Protein AF-W2ZDI6-F1 (afdb_monomer_lite)

Organism: NCBI:txid1317064

Structure (mmCIF, N/CA/C/O backbone):
data_AF-W2ZDI6-F1
#
_entry.id   AF-W2ZDI6-F1
#
loop_
_atom_site.group_PDB
_atom_site.id
_atom_site.type_symbol
_atom_site.label_atom_id
_atom_site.label_alt_id
_atom_site.label_comp_id
_atom_site.label_asym_id
_atom_site.label_entity_id
_atom_site.label_seq_id
_atom_site.pdbx_PDB_ins_code
_atom_site.Cartn_x
_atom_site.Cartn_y
_atom_site.Cartn_z
_atom_site.occupancy
_atom_site.B_iso_or_equiv
_atom_site.auth_seq_id
_atom_site.auth_comp_id
_atom_site.auth_asym_id
_atom_site.auth_atom_id
_atom_site.pdbx_PDB_model_num
ATOM 1 N N . MET A 1 1 ? -12.687 -1.955 13.379 1.00 27.73 1 MET A N 1
ATOM 2 C CA . MET A 1 1 ? -12.517 -2.079 14.842 1.00 27.73 1 MET A CA 1
ATOM 3 C C . MET A 1 1 ? -11.231 -1.350 15.220 1.00 27.73 1 MET A C 1
ATOM 5 O O . MET A 1 1 ? -10.148 -1.896 15.052 1.00 27.73 1 MET A O 1
ATOM 9 N N . LEU A 1 2 ? -11.335 -0.066 15.569 1.00 32.88 2 LEU A N 1
ATOM 10 C CA . LEU A 1 2 ? -10.212 0.724 16.082 1.00 32.88 2 LEU A CA 1
ATOM 11 C C . LEU A 1 2 ? -10.032 0.324 17.548 1.00 32.88 2 LEU A C 1
ATOM 13 O O . LEU A 1 2 ? -10.920 0.554 18.364 1.00 32.88 2 LEU A O 1
ATOM 17 N N . LEU A 1 3 ? -8.938 -0.370 17.854 1.00 33.34 3 LEU A N 1
ATOM 18 C CA . LEU A 1 3 ? -8.633 -0.821 19.209 1.00 33.34 3 LEU A CA 1
ATOM 19 C C . LEU A 1 3 ? -8.316 0.402 20.084 1.00 33.34 3 LEU A C 1
ATOM 21 O O . LEU A 1 3 ? -7.232 0.977 19.994 1.00 33.34 3 LEU A O 1
ATOM 25 N N . LYS A 1 4 ? -9.285 0.800 20.915 1.00 34.66 4 LYS A N 1
ATOM 26 C CA . LYS A 1 4 ? -9.121 1.775 22.001 1.00 34.66 4 LYS A CA 1
ATOM 27 C C . LYS A 1 4 ? -8.274 1.109 23.098 1.00 34.66 4 LYS A C 1
ATOM 29 O O . LYS A 1 4 ? -8.613 0.014 23.535 1.00 34.66 4 LYS A O 1
ATOM 34 N N . GLY A 1 5 ? -7.184 1.746 23.535 1.00 42.59 5 GLY A N 1
ATOM 35 C CA . GLY A 1 5 ? -6.504 1.367 24.785 1.00 42.59 5 GLY A CA 1
ATOM 36 C C . GLY A 1 5 ? -5.200 0.562 24.707 1.00 42.59 5 GLY A C 1
ATOM 37 O O . GLY A 1 5 ? -4.856 -0.086 25.692 1.00 42.59 5 GLY A O 1
ATOM 38 N N . ILE A 1 6 ? -4.419 0.616 23.619 1.00 42.16 6 ILE A N 1
ATOM 39 C CA . ILE A 1 6 ? -3.022 0.142 23.699 1.00 42.16 6 ILE A CA 1
ATOM 40 C C . ILE A 1 6 ? -2.182 1.220 24.396 1.00 42.16 6 ILE A C 1
ATOM 42 O O . ILE A 1 6 ? -1.593 2.091 23.754 1.00 42.16 6 ILE A O 1
ATOM 46 N N . ASN A 1 7 ? -2.134 1.166 25.725 1.00 45.00 7 ASN A N 1
ATOM 47 C CA . ASN A 1 7 ? -1.125 1.888 26.490 1.00 45.00 7 ASN A CA 1
ATOM 48 C C . ASN A 1 7 ? 0.259 1.313 26.152 1.00 45.00 7 ASN A C 1
ATOM 50 O O . ASN A 1 7 ? 0.421 0.100 26.011 1.00 45.00 7 ASN A O 1
ATOM 54 N N . ARG A 1 8 ? 1.263 2.185 25.991 1.00 44.12 8 ARG A N 1
ATOM 55 C CA . ARG A 1 8 ? 2.662 1.770 25.797 1.00 44.12 8 ARG A CA 1
ATOM 56 C C . ARG A 1 8 ? 3.076 0.856 26.954 1.00 44.12 8 ARG A C 1
ATOM 58 O O . ARG A 1 8 ? 3.124 1.315 28.088 1.00 44.12 8 ARG A O 1
ATOM 65 N N . LEU A 1 9 ? 3.403 -0.398 26.647 1.00 52.22 9 LEU A N 1
ATOM 66 C CA . LEU A 1 9 ? 3.945 -1.353 27.620 1.00 52.22 9 LEU A CA 1
ATOM 67 C C . LEU A 1 9 ? 5.413 -1.057 27.980 1.00 52.22 9 LEU A C 1
ATOM 69 O O . LEU A 1 9 ? 5.860 -1.455 29.047 1.00 52.22 9 LEU A O 1
ATOM 73 N N . ASP A 1 10 ? 6.123 -0.280 27.152 1.00 46.03 10 ASP A N 1
ATOM 74 C CA . ASP A 1 10 ? 7.544 0.018 27.345 1.00 46.03 10 ASP A CA 1
ATOM 75 C C . ASP A 1 10 ? 7.815 1.518 27.531 1.00 46.03 10 ASP A C 1
ATOM 77 O O . ASP A 1 10 ? 7.265 2.377 26.824 1.00 46.03 10 ASP A O 1
ATOM 81 N N . GLN A 1 11 ? 8.740 1.840 28.444 1.00 43.78 11 GLN A N 1
ATOM 82 C CA . GLN A 1 11 ? 9.314 3.182 28.545 1.00 43.78 11 GLN A CA 1
ATOM 83 C C . GLN A 1 11 ? 9.998 3.566 27.219 1.00 43.78 11 GLN A C 1
ATOM 85 O O . GLN A 1 11 ? 10.682 2.743 26.607 1.00 43.78 11 GLN A O 1
ATOM 90 N N . PRO A 1 12 ? 9.868 4.824 26.753 1.00 47.44 12 PRO A N 1
ATOM 91 C CA . PRO A 1 12 ? 10.568 5.265 25.557 1.00 47.44 12 PRO A CA 1
ATOM 92 C C . PRO A 1 12 ? 12.079 5.161 25.782 1.00 47.44 12 PRO A C 1
ATOM 94 O O . PRO A 1 12 ? 12.631 5.843 26.645 1.00 47.44 12 PRO A O 1
ATOM 97 N N . VAL A 1 13 ? 12.752 4.336 24.976 1.00 49.12 13 VAL A N 1
ATOM 98 C CA . VAL A 1 13 ? 14.216 4.262 24.939 1.00 49.12 13 VAL A CA 1
ATOM 99 C C . VAL A 1 13 ? 14.763 5.671 24.688 1.00 49.12 13 VAL A C 1
ATOM 101 O O . VAL A 1 13 ? 14.582 6.241 23.610 1.00 49.12 13 VAL A O 1
ATOM 104 N N . ARG A 1 14 ? 15.413 6.253 25.705 1.00 47.31 14 ARG A N 1
ATOM 105 C CA . ARG A 1 14 ? 15.938 7.634 25.690 1.00 47.31 14 ARG A CA 1
ATOM 106 C C . ARG A 1 14 ? 17.217 7.811 24.871 1.00 47.31 14 ARG A C 1
ATOM 108 O O . ARG A 1 14 ? 17.719 8.923 24.757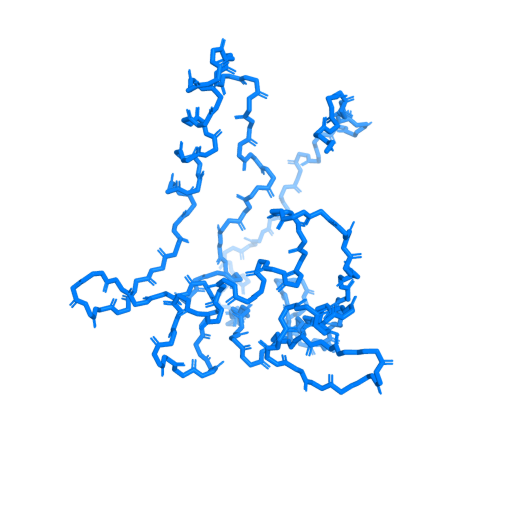 1.00 47.31 14 ARG A O 1
ATOM 115 N N . HIS A 1 15 ? 17.714 6.755 24.238 1.00 41.22 15 HIS A N 1
ATOM 116 C CA . HIS A 1 15 ? 18.889 6.832 23.384 1.00 41.22 15 HIS A CA 1
ATOM 117 C C . HIS A 1 15 ? 18.484 6.650 21.921 1.00 41.22 15 HIS A C 1
ATOM 119 O O . HIS A 1 15 ? 18.379 5.536 21.413 1.00 41.22 15 HIS A O 1
ATOM 125 N N . LYS A 1 16 ? 18.312 7.765 21.196 1.00 49.06 16 LYS A N 1
ATOM 126 C CA . LYS A 1 16 ? 18.668 7.736 19.772 1.00 49.06 16 LYS A CA 1
ATOM 127 C C . LYS A 1 16 ? 20.164 7.438 19.749 1.00 49.06 16 LYS A C 1
ATOM 129 O O . LYS A 1 16 ? 20.925 8.205 20.330 1.00 49.06 16 LYS A O 1
ATOM 134 N N . ALA A 1 17 ? 20.567 6.330 19.127 1.00 44.78 17 ALA A N 1
ATOM 135 C CA . ALA A 1 17 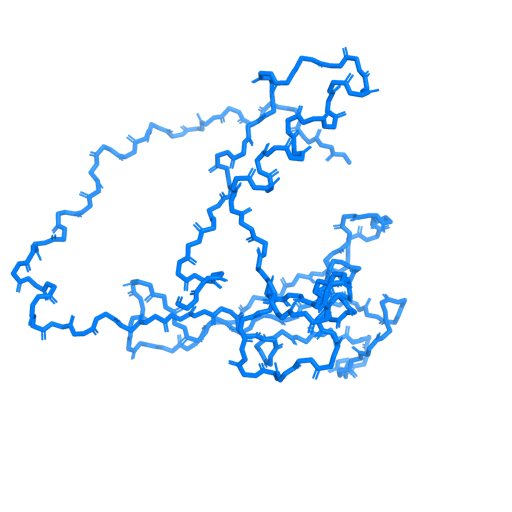? 21.979 6.041 18.902 1.00 44.78 17 ALA A CA 1
ATOM 136 C C . ALA A 1 17 ? 22.660 7.317 18.370 1.00 44.78 17 ALA A C 1
ATOM 138 O O . ALA A 1 17 ? 22.127 7.910 17.419 1.00 44.78 17 ALA A O 1
ATOM 139 N N . PRO A 1 18 ? 23.763 7.786 18.981 1.00 42.72 18 PRO A N 1
ATOM 140 C CA . PRO A 1 18 ? 24.467 8.954 18.489 1.00 42.72 18 PRO A CA 1
ATOM 141 C C . PRO A 1 18 ? 25.041 8.579 17.126 1.00 42.72 18 PRO A C 1
ATOM 143 O O . PRO A 1 18 ? 26.065 7.911 17.016 1.00 42.72 18 PRO A O 1
ATOM 146 N N . VAL A 1 19 ? 24.349 8.966 16.056 1.00 50.91 19 VAL A N 1
ATOM 147 C CA . VAL A 1 19 ? 24.939 8.915 14.725 1.00 50.91 19 VAL A CA 1
ATOM 148 C C . VAL A 1 19 ? 25.944 10.053 14.706 1.00 50.91 19 VAL A C 1
ATOM 150 O O . VAL A 1 19 ? 25.572 11.214 14.553 1.00 50.91 19 VAL A O 1
ATOM 153 N N . SER A 1 20 ? 27.210 9.722 14.955 1.00 50.25 20 SER A N 1
ATOM 154 C CA . SER A 1 20 ? 28.305 10.681 14.873 1.00 50.25 20 SER A CA 1
ATOM 155 C C . SER A 1 20 ? 28.263 11.364 13.505 1.00 50.25 20 SER A C 1
ATOM 157 O O . SER A 1 20 ? 28.286 10.697 12.468 1.00 50.25 20 SER A O 1
ATOM 159 N N . LEU A 1 21 ? 28.218 12.699 13.497 1.00 50.19 21 LEU A N 1
ATOM 160 C CA . LEU A 1 21 ? 28.324 13.519 12.284 1.00 50.19 21 LEU A CA 1
ATOM 161 C C . LEU A 1 21 ? 29.583 13.177 11.465 1.00 50.19 21 LEU A C 1
ATOM 163 O O . LEU A 1 21 ? 29.591 13.340 10.247 1.00 50.19 21 LEU A O 1
ATOM 167 N N . ASN A 1 22 ? 30.620 12.634 12.110 1.00 43.62 22 ASN A N 1
ATOM 168 C CA . ASN A 1 22 ? 31.838 12.177 11.443 1.00 43.62 22 ASN A CA 1
ATOM 169 C C . ASN A 1 22 ? 31.660 10.830 10.714 1.00 43.62 22 ASN A C 1
ATOM 171 O O . ASN A 1 22 ? 32.356 10.586 9.730 1.00 43.62 22 ASN A O 1
ATOM 175 N N . LEU A 1 23 ? 30.707 9.983 11.126 1.00 47.50 23 LEU A N 1
ATOM 176 C CA . LEU A 1 23 ? 30.343 8.751 10.408 1.00 47.50 23 LEU A CA 1
ATOM 177 C C . LEU A 1 23 ? 29.497 9.061 9.158 1.00 47.50 23 LEU A C 1
ATOM 179 O O . LEU A 1 23 ? 29.694 8.453 8.108 1.00 47.50 23 LEU A O 1
ATOM 183 N N . LEU A 1 24 ? 28.624 10.074 9.253 1.00 48.91 24 LEU A N 1
ATOM 184 C CA . LEU A 1 24 ? 27.830 10.619 8.139 1.00 48.91 24 LEU A CA 1
ATOM 185 C C . LEU A 1 24 ? 28.697 11.160 6.990 1.00 48.91 24 LEU A C 1
ATOM 187 O O . LEU A 1 24 ? 28.288 11.088 5.838 1.00 48.91 24 LEU A O 1
ATOM 191 N N . LYS A 1 25 ? 29.901 11.671 7.282 1.00 43.12 25 LYS A N 1
ATOM 192 C CA . LYS A 1 25 ? 30.833 12.185 6.261 1.00 43.12 25 LYS A CA 1
ATOM 193 C C . LYS A 1 25 ? 31.610 11.093 5.510 1.00 43.12 25 LYS A C 1
ATOM 195 O O . LYS A 1 25 ? 32.181 11.390 4.468 1.00 43.12 25 LYS A O 1
ATOM 200 N N . ARG A 1 26 ? 31.661 9.852 6.018 1.00 49.22 26 ARG A N 1
ATOM 201 C CA . ARG A 1 26 ? 32.431 8.737 5.415 1.00 49.22 26 ARG A CA 1
ATOM 202 C C . ARG A 1 26 ? 31.568 7.626 4.812 1.00 49.22 26 ARG A C 1
ATOM 204 O O . ARG A 1 26 ? 32.074 6.844 4.014 1.00 49.22 26 ARG A O 1
ATOM 211 N N . GLN A 1 27 ? 30.286 7.546 5.162 1.00 53.62 27 GLN A N 1
ATOM 212 C CA . GLN A 1 27 ? 29.333 6.610 4.566 1.00 53.62 27 GLN A CA 1
ATOM 213 C C . GLN A 1 27 ? 28.187 7.399 3.939 1.00 53.62 27 GLN A C 1
ATOM 215 O O . GLN A 1 27 ? 27.382 7.995 4.652 1.00 53.62 27 GLN A O 1
ATOM 220 N N . ALA A 1 28 ? 28.099 7.386 2.607 1.00 62.34 28 ALA A N 1
ATOM 221 C CA . ALA A 1 28 ? 26.889 7.806 1.916 1.00 62.34 28 ALA A CA 1
ATOM 222 C C . ALA A 1 28 ? 25.729 6.940 2.432 1.00 62.34 28 ALA A C 1
ATOM 224 O O . ALA A 1 28 ? 25.719 5.726 2.230 1.00 62.34 28 ALA A O 1
ATOM 225 N N . ILE A 1 29 ? 24.794 7.545 3.164 1.00 67.44 29 ILE A N 1
ATOM 226 C CA . ILE A 1 29 ? 23.577 6.855 3.590 1.00 67.44 29 ILE A CA 1
ATOM 227 C C . ILE A 1 29 ? 22.719 6.683 2.339 1.00 67.44 29 ILE A C 1
ATOM 229 O O . ILE A 1 29 ? 22.267 7.664 1.752 1.00 67.44 29 ILE A O 1
ATOM 233 N N . CYS A 1 30 ? 22.494 5.438 1.935 1.00 74.12 30 CYS A N 1
ATOM 234 C CA . CYS A 1 30 ? 21.572 5.103 0.868 1.00 74.12 30 CYS A CA 1
ATOM 235 C C . CYS A 1 30 ? 20.134 5.291 1.357 1.00 74.12 30 CYS A C 1
ATOM 237 O O . CYS A 1 30 ? 19.711 4.769 2.399 1.00 74.12 30 CYS A O 1
ATOM 239 N N . LEU A 1 31 ? 19.371 6.046 0.575 1.00 76.62 31 LEU A N 1
ATOM 240 C CA . LEU A 1 31 ? 17.941 6.196 0.762 1.00 76.62 31 LEU A CA 1
ATOM 241 C C . LEU A 1 31 ? 17.213 5.043 0.070 1.00 76.62 31 LEU A C 1
ATOM 243 O O . LEU A 1 31 ? 17.492 4.716 -1.083 1.00 76.62 31 LEU A O 1
ATOM 247 N N . PHE A 1 32 ? 16.261 4.438 0.774 1.00 84.81 32 PHE A N 1
ATOM 248 C CA . PHE A 1 32 ? 15.486 3.302 0.279 1.00 84.81 32 PHE A CA 1
ATOM 249 C C . PHE A 1 32 ? 13.996 3.659 0.261 1.00 84.81 32 PHE A C 1
ATOM 251 O O . PHE A 1 32 ? 13.241 3.160 1.101 1.00 84.81 32 PHE A O 1
ATOM 258 N N . PRO A 1 33 ? 13.552 4.528 -0.667 1.00 87.81 33 PRO A N 1
ATOM 259 C CA . PRO A 1 33 ? 12.133 4.813 -0.816 1.00 87.81 33 PRO A CA 1
ATOM 260 C C . PRO A 1 33 ? 11.393 3.542 -1.240 1.00 87.81 33 PRO A C 1
ATOM 262 O O . PRO A 1 33 ? 11.910 2.747 -2.034 1.00 87.81 33 PRO A O 1
ATOM 265 N N . LEU A 1 34 ? 10.172 3.357 -0.744 1.00 91.12 34 LEU A N 1
ATOM 266 C CA . LEU A 1 34 ? 9.313 2.275 -1.204 1.00 91.12 34 LEU A CA 1
ATOM 267 C C . LEU A 1 34 ? 8.775 2.638 -2.588 1.00 91.12 34 LEU A C 1
ATOM 269 O O . LEU A 1 34 ? 7.944 3.541 -2.717 1.00 91.12 34 LEU A O 1
ATOM 273 N N . ARG A 1 35 ? 9.276 1.968 -3.627 1.00 94.12 35 ARG A N 1
ATOM 274 C CA . ARG A 1 35 ? 8.877 2.233 -5.015 1.00 94.12 35 ARG A CA 1
ATOM 275 C C . ARG A 1 35 ? 7.563 1.541 -5.339 1.00 94.12 35 ARG A C 1
ATOM 277 O O . ARG A 1 35 ? 7.204 0.555 -4.700 1.00 94.12 35 ARG A O 1
ATOM 284 N N . ALA A 1 36 ? 6.861 2.019 -6.361 1.00 94.69 36 ALA A N 1
ATOM 285 C CA . ALA A 1 36 ? 5.647 1.347 -6.820 1.00 94.69 36 ALA A CA 1
ATOM 286 C C . ALA A 1 36 ? 5.929 -0.092 -7.292 1.00 94.69 36 ALA A C 1
ATOM 288 O O . ALA A 1 36 ? 5.180 -0.999 -6.949 1.00 94.69 36 ALA A O 1
ATOM 289 N N . GLY A 1 37 ? 7.060 -0.324 -7.965 1.00 94.94 37 GLY A N 1
ATOM 290 C CA . GLY A 1 37 ? 7.506 -1.661 -8.373 1.00 94.94 37 GLY A CA 1
ATOM 291 C C . GLY A 1 37 ? 7.966 -2.572 -7.226 1.00 94.94 37 GLY A C 1
ATOM 292 O O . GLY A 1 37 ? 8.256 -3.741 -7.462 1.00 94.94 37 GLY A O 1
ATOM 293 N N . ASP A 1 38 ? 8.051 -2.066 -5.992 1.00 95.69 38 ASP A N 1
ATOM 294 C CA . ASP A 1 38 ? 8.320 -2.886 -4.807 1.00 95.69 38 ASP A CA 1
ATOM 295 C C . ASP A 1 38 ? 7.030 -3.437 -4.173 1.00 95.69 38 ASP A C 1
ATOM 297 O O . ASP A 1 38 ? 7.106 -4.199 -3.209 1.00 95.69 38 ASP A O 1
ATOM 301 N N . VAL A 1 39 ? 5.852 -3.062 -4.679 1.00 96.19 39 VAL A N 1
ATOM 302 C CA . VAL A 1 39 ? 4.555 -3.502 -4.157 1.00 96.19 39 VAL A CA 1
ATOM 303 C C . VAL A 1 39 ? 3.791 -4.246 -5.241 1.00 96.19 39 VAL A C 1
ATOM 305 O O . VAL A 1 39 ? 3.678 -3.771 -6.365 1.00 96.19 39 VAL A O 1
ATOM 308 N N . ILE A 1 40 ? 3.224 -5.398 -4.896 1.00 96.00 40 ILE A N 1
ATOM 309 C CA . ILE A 1 40 ? 2.322 -6.149 -5.774 1.00 96.00 40 ILE A CA 1
ATOM 310 C C . ILE A 1 40 ? 1.091 -6.593 -4.991 1.00 96.00 40 ILE A C 1
ATOM 312 O O . ILE A 1 40 ? 1.175 -6.884 -3.796 1.00 96.00 40 ILE A O 1
ATOM 316 N N . LEU A 1 41 ? -0.056 -6.658 -5.664 1.00 95.88 41 LEU A N 1
ATOM 317 C CA . LEU A 1 41 ? -1.204 -7.398 -5.157 1.00 95.88 41 LEU A CA 1
ATOM 318 C C . LEU A 1 41 ? -1.136 -8.806 -5.735 1.00 95.88 41 LEU A C 1
ATOM 320 O O . LEU A 1 41 ? -0.838 -8.971 -6.917 1.00 95.88 41 LEU A O 1
ATOM 324 N N . VAL A 1 42 ? -1.426 -9.796 -4.906 1.00 96.44 42 VAL A N 1
ATOM 325 C CA . VAL A 1 42 ? -1.372 -11.211 -5.265 1.00 96.44 42 VAL A CA 1
ATOM 326 C C . VAL A 1 42 ? -2.763 -11.805 -5.090 1.00 96.44 42 VAL A C 1
ATOM 328 O O . VAL A 1 42 ? -3.463 -11.461 -4.134 1.00 96.44 42 VAL A O 1
ATOM 331 N N . ASP A 1 43 ? -3.198 -12.626 -6.039 1.00 95.00 43 ASP A N 1
ATOM 332 C CA . ASP A 1 43 ? -4.470 -13.342 -5.988 1.00 95.00 43 ASP A CA 1
ATOM 333 C C . ASP A 1 43 ? -4.347 -14.718 -5.313 1.00 95.00 43 ASP A C 1
ATOM 335 O O . ASP A 1 43 ? -3.307 -15.111 -4.785 1.00 95.00 43 ASP A O 1
ATOM 339 N N . TYR A 1 44 ? -5.448 -15.465 -5.292 1.00 94.31 44 TYR A N 1
ATOM 340 C CA . TYR A 1 44 ? -5.499 -16.781 -4.658 1.00 94.31 44 TYR A CA 1
ATOM 341 C C . TYR A 1 44 ? -4.634 -17.843 -5.352 1.00 94.31 44 TYR A C 1
ATOM 343 O O . TYR A 1 44 ? -4.288 -18.838 -4.720 1.00 94.31 44 TYR A O 1
ATOM 351 N N . HIS A 1 45 ? -4.265 -17.635 -6.618 1.00 94.94 45 HIS A N 1
ATOM 352 C CA . HIS A 1 45 ? -3.346 -18.504 -7.348 1.00 94.94 45 HIS A CA 1
ATOM 353 C C . HIS A 1 45 ? -1.877 -18.141 -7.104 1.00 94.94 45 HIS A C 1
ATOM 355 O O . HIS A 1 45 ? -0.992 -18.775 -7.675 1.00 94.94 45 HIS A O 1
ATOM 361 N N . GLY A 1 46 ? -1.595 -17.109 -6.303 1.00 93.00 46 GLY A N 1
ATOM 362 C CA . GLY A 1 46 ? -0.241 -16.590 -6.142 1.00 93.00 46 GLY A CA 1
ATOM 363 C C . GLY A 1 46 ? 0.208 -15.700 -7.305 1.00 93.00 46 GLY A C 1
ATOM 364 O O . GLY A 1 46 ? 1.389 -15.360 -7.384 1.00 93.00 46 GLY A O 1
ATOM 365 N N . SER A 1 47 ? -0.704 -15.303 -8.198 1.00 94.50 47 SER A N 1
ATOM 366 C CA . SER A 1 47 ? -0.396 -14.476 -9.368 1.00 94.50 47 SER A CA 1
ATOM 367 C C . SER A 1 47 ? -0.587 -12.991 -9.076 1.00 94.50 47 SER A C 1
ATOM 369 O O . SER A 1 47 ? -1.450 -12.595 -8.290 1.00 94.50 47 SER A O 1
ATOM 371 N N . ALA A 1 48 ? 0.222 -12.142 -9.715 1.00 93.25 48 ALA A N 1
ATOM 372 C CA . ALA A 1 48 ? 0.066 -10.696 -9.605 1.00 93.25 48 ALA A CA 1
ATOM 373 C C . ALA A 1 48 ? -1.275 -10.249 -10.210 1.00 93.25 48 ALA A C 1
ATOM 375 O O . ALA A 1 48 ? -1.652 -10.687 -11.296 1.00 93.25 48 ALA A O 1
ATOM 376 N N . THR A 1 49 ? -1.986 -9.348 -9.532 1.00 91.94 49 THR A N 1
ATOM 377 C CA . THR A 1 49 ? -3.309 -8.881 -9.967 1.00 91.94 49 THR A CA 1
ATOM 378 C C . THR A 1 49 ? -3.473 -7.372 -9.817 1.00 91.94 49 THR A C 1
ATOM 380 O O . THR A 1 49 ? -2.915 -6.750 -8.920 1.00 91.94 49 THR A O 1
ATOM 383 N N . ALA A 1 50 ? -4.286 -6.767 -10.684 1.00 87.62 50 ALA A N 1
ATOM 384 C CA . ALA A 1 50 ? -4.714 -5.370 -10.569 1.00 87.62 50 ALA A CA 1
ATOM 385 C C . ALA A 1 50 ? -6.113 -5.229 -9.930 1.00 87.62 50 ALA A C 1
ATOM 387 O O . ALA A 1 50 ? -6.615 -4.120 -9.740 1.00 87.62 50 ALA A O 1
ATOM 388 N N . HIS A 1 51 ? -6.767 -6.346 -9.588 1.00 83.75 51 HIS A N 1
ATOM 389 C CA . HIS A 1 51 ? -8.147 -6.357 -9.110 1.00 83.75 51 HIS A CA 1
ATOM 390 C C . HIS A 1 51 ? -8.209 -6.535 -7.591 1.00 83.75 51 HIS A C 1
ATOM 392 O O . HIS A 1 51 ? -8.002 -7.632 -7.077 1.00 83.75 51 HIS A O 1
ATOM 398 N N . ALA A 1 52 ? -8.611 -5.492 -6.855 1.00 78.62 52 ALA A N 1
ATOM 399 C CA . ALA A 1 52 ? -8.740 -5.575 -5.392 1.00 78.62 52 ALA A CA 1
ATOM 400 C C . ALA A 1 52 ? -9.720 -6.665 -4.919 1.00 78.62 52 ALA A C 1
ATOM 402 O O . ALA A 1 52 ? -9.542 -7.217 -3.836 1.00 78.62 52 ALA A O 1
ATOM 403 N N . ARG A 1 53 ? -10.750 -7.000 -5.714 1.00 81.75 53 ARG A N 1
ATOM 404 C CA . ARG A 1 53 ? -11.671 -8.098 -5.377 1.00 81.75 53 ARG A CA 1
ATOM 405 C C . ARG A 1 53 ? -11.019 -9.477 -5.480 1.00 81.75 53 ARG A C 1
ATOM 407 O O . ARG A 1 53 ? -11.403 -10.340 -4.699 1.00 81.75 53 ARG A O 1
ATOM 414 N N . GLY A 1 54 ? -10.069 -9.666 -6.395 1.00 86.50 54 GLY A N 1
ATOM 415 C CA . GLY A 1 54 ? -9.331 -10.921 -6.572 1.00 86.50 54 GLY A CA 1
ATOM 416 C C . GLY A 1 54 ? -8.076 -11.021 -5.703 1.00 86.50 54 GLY A C 1
ATOM 417 O O . GLY A 1 54 ? -7.618 -12.123 -5.428 1.00 86.50 54 GLY A O 1
ATOM 418 N N . ALA A 1 55 ? -7.554 -9.888 -5.226 1.00 92.44 55 ALA A N 1
ATOM 419 C CA . ALA A 1 55 ? -6.388 -9.853 -4.354 1.00 92.44 55 ALA A CA 1
ATOM 420 C C . ALA A 1 55 ? -6.667 -10.527 -2.998 1.00 92.44 55 ALA A C 1
ATOM 422 O O . ALA A 1 55 ? -7.635 -10.201 -2.296 1.00 92.44 55 ALA A O 1
ATOM 423 N N . THR A 1 56 ? -5.792 -11.449 -2.619 1.00 95.88 56 THR A N 1
ATOM 424 C CA . THR A 1 56 ? -5.772 -12.155 -1.331 1.00 95.88 56 THR A CA 1
ATOM 425 C C . THR A 1 56 ? -4.688 -11.604 -0.412 1.00 95.88 56 THR A C 1
ATOM 427 O O . THR A 1 56 ? -4.873 -11.604 0.806 1.00 95.88 56 THR A O 1
ATOM 430 N N . SER A 1 57 ? -3.610 -11.048 -0.966 1.00 96.31 57 SER A N 1
ATOM 431 C CA . SER A 1 57 ? -2.546 -10.402 -0.200 1.00 96.31 57 SER A CA 1
ATOM 432 C C . SER A 1 57 ? -1.889 -9.248 -0.968 1.00 96.31 57 SER A C 1
ATOM 434 O O . SER A 1 57 ? -2.050 -9.078 -2.178 1.00 96.31 57 SER A O 1
ATOM 436 N N . VAL A 1 58 ? -1.156 -8.414 -0.233 1.00 97.06 58 VAL A N 1
ATOM 437 C CA . VAL A 1 58 ? -0.239 -7.403 -0.769 1.00 97.06 58 VAL A CA 1
ATOM 438 C C . VAL A 1 5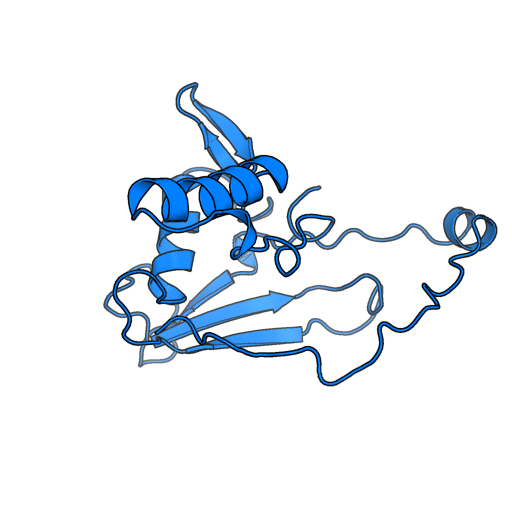8 ? 1.163 -7.763 -0.325 1.00 97.06 58 VAL A C 1
ATOM 440 O O . VAL A 1 58 ? 1.400 -7.960 0.868 1.00 97.06 58 VAL A O 1
ATOM 443 N N . HIS A 1 59 ? 2.089 -7.860 -1.269 1.00 96.94 59 HIS A N 1
ATOM 444 C CA . HIS A 1 59 ? 3.489 -8.149 -0.991 1.00 96.94 59 HIS A CA 1
ATOM 445 C C . HIS A 1 59 ? 4.307 -6.878 -1.201 1.00 96.94 59 HIS A C 1
ATOM 447 O O . HIS A 1 59 ? 4.132 -6.170 -2.189 1.00 96.94 59 HIS A O 1
ATOM 453 N N . ILE A 1 60 ? 5.187 -6.587 -0.247 1.00 96.12 60 ILE A N 1
ATOM 454 C CA . ILE A 1 60 ? 6.006 -5.379 -0.186 1.00 96.12 60 ILE A CA 1
ATOM 455 C C . ILE A 1 60 ? 7.463 -5.806 -0.052 1.00 96.12 60 ILE A C 1
ATOM 457 O O . ILE A 1 60 ? 7.845 -6.436 0.938 1.00 96.12 60 ILE A O 1
ATOM 461 N N . ARG A 1 61 ? 8.291 -5.428 -1.021 1.00 94.69 61 ARG A N 1
ATOM 462 C CA . ARG A 1 61 ? 9.735 -5.646 -1.000 1.00 94.69 61 ARG A CA 1
ATOM 463 C C . ARG A 1 61 ? 10.455 -4.436 -0.422 1.00 94.69 61 ARG A C 1
ATOM 465 O O . ARG A 1 61 ? 10.607 -3.399 -1.058 1.00 94.69 61 ARG A O 1
ATOM 472 N N . LEU A 1 62 ? 10.969 -4.586 0.789 1.00 91.31 62 LEU A N 1
ATOM 473 C CA . LEU A 1 62 ? 11.816 -3.595 1.437 1.00 91.31 62 LEU A CA 1
ATOM 474 C C . LEU A 1 62 ? 13.267 -3.835 1.016 1.00 91.31 62 LEU A C 1
ATOM 476 O O . LEU A 1 62 ? 13.938 -4.706 1.563 1.00 91.31 62 LEU A O 1
ATOM 480 N N . ARG A 1 63 ? 13.741 -3.067 0.031 1.00 89.75 63 ARG A N 1
ATOM 481 C CA . ARG A 1 63 ? 15.087 -3.214 -0.560 1.00 89.75 63 ARG A CA 1
ATOM 482 C C . ARG A 1 63 ? 16.234 -2.933 0.412 1.00 89.75 63 ARG A C 1
ATOM 484 O O . ARG A 1 63 ? 17.334 -3.417 0.202 1.00 89.75 63 ARG A O 1
ATOM 491 N N . GLY A 1 64 ? 15.978 -2.139 1.444 1.00 87.69 64 GLY A N 1
ATOM 492 C CA . GLY A 1 64 ? 16.962 -1.768 2.449 1.00 87.69 64 GLY A CA 1
ATOM 493 C C . GLY A 1 64 ? 16.334 -0.897 3.527 1.00 87.69 64 GLY A C 1
ATOM 494 O O . GLY A 1 64 ? 15.155 -0.536 3.465 1.00 87.69 64 GLY A O 1
ATOM 495 N N . SER A 1 65 ? 17.117 -0.564 4.546 1.00 81.19 65 SER A N 1
ATOM 496 C CA . SER A 1 65 ? 16.683 0.329 5.622 1.00 81.19 65 SER A CA 1
ATOM 497 C C . SER A 1 65 ? 17.867 1.106 6.186 1.00 81.19 65 SER A C 1
ATOM 499 O O . SER A 1 65 ? 19.021 0.821 5.871 1.00 81.19 65 SER A O 1
ATOM 501 N N . LYS A 1 66 ? 17.613 2.073 7.077 1.00 79.31 66 LYS A N 1
ATOM 502 C CA . LYS A 1 66 ? 18.687 2.786 7.790 1.00 79.31 66 LYS A CA 1
ATOM 503 C C . LYS A 1 66 ? 19.645 1.834 8.522 1.00 79.31 66 LYS A C 1
ATOM 505 O O . LYS A 1 66 ? 20.833 2.119 8.597 1.00 79.31 66 LYS A O 1
ATOM 510 N N . THR A 1 67 ? 19.137 0.725 9.054 1.00 80.19 67 THR A N 1
ATOM 511 C CA . THR A 1 67 ? 19.939 -0.281 9.767 1.00 80.19 67 THR A CA 1
ATOM 512 C C . THR A 1 67 ? 20.397 -1.427 8.866 1.00 80.19 67 THR A C 1
ATOM 514 O O . THR A 1 67 ? 21.217 -2.228 9.291 1.00 80.19 67 THR A O 1
ATOM 517 N N . ASN A 1 68 ? 19.895 -1.498 7.631 1.00 81.06 68 ASN A N 1
ATOM 518 C CA . ASN A 1 68 ? 20.221 -2.522 6.645 1.00 81.06 68 ASN A CA 1
ATOM 519 C C . ASN A 1 68 ? 20.630 -1.863 5.320 1.00 81.06 68 ASN A C 1
ATOM 521 O O . ASN A 1 68 ? 19.937 -1.966 4.312 1.00 81.06 68 ASN A O 1
ATOM 525 N N . GLN A 1 69 ? 21.722 -1.097 5.358 1.00 78.50 69 GLN A N 1
ATOM 526 C CA . GLN A 1 69 ? 22.194 -0.305 4.216 1.00 78.50 69 GLN A CA 1
ATOM 527 C C . GLN A 1 69 ? 22.874 -1.151 3.128 1.00 78.50 69 GLN A C 1
ATOM 529 O O . GLN A 1 69 ? 23.070 -0.664 2.020 1.00 78.50 69 GLN A O 1
ATOM 534 N N . ARG A 1 70 ? 23.269 -2.391 3.448 1.00 77.19 70 ARG A N 1
ATOM 535 C CA . ARG A 1 70 ? 24.022 -3.294 2.558 1.00 77.19 70 ARG A CA 1
ATOM 536 C C . ARG A 1 70 ? 23.610 -4.769 2.655 1.00 77.19 70 ARG A C 1
ATOM 538 O O . ARG A 1 70 ? 24.303 -5.606 2.096 1.00 77.19 70 ARG A O 1
ATOM 545 N N . GLY A 1 71 ? 22.571 -5.103 3.414 1.00 75.06 71 GLY A N 1
ATOM 546 C CA . GLY A 1 71 ? 22.127 -6.489 3.559 1.00 75.06 71 GLY A CA 1
ATOM 547 C C . GLY A 1 71 ? 20.900 -6.797 2.714 1.00 75.06 71 GLY A C 1
ATOM 548 O O . GLY A 1 71 ? 20.401 -5.954 1.968 1.00 75.06 71 GLY A O 1
ATOM 549 N N . GLU A 1 72 ? 20.417 -8.025 2.859 1.00 86.19 72 GLU A N 1
ATOM 550 C CA . GLU A 1 72 ? 19.393 -8.593 1.990 1.00 86.19 72 GLU A CA 1
ATOM 551 C C . GLU A 1 72 ? 18.040 -7.866 2.093 1.00 86.19 72 GLU A C 1
ATOM 553 O O . GLU A 1 72 ? 17.623 -7.472 3.195 1.00 86.19 72 GLU A O 1
ATOM 558 N N . PRO A 1 73 ? 17.317 -7.701 0.968 1.00 89.88 73 PRO A N 1
ATOM 559 C CA . PRO A 1 73 ? 15.944 -7.222 0.975 1.00 89.88 73 PRO A CA 1
ATOM 560 C C . PRO A 1 73 ? 15.040 -8.082 1.861 1.00 89.88 73 PRO A C 1
ATOM 562 O O . PRO A 1 73 ? 15.169 -9.301 1.928 1.00 89.88 73 PRO A O 1
ATOM 565 N N . THR A 1 74 ? 14.059 -7.454 2.503 1.00 91.75 74 THR A N 1
ATOM 566 C CA . THR A 1 74 ? 13.042 -8.159 3.294 1.00 91.75 74 THR A CA 1
ATOM 567 C C . THR A 1 74 ? 11.683 -8.074 2.612 1.00 91.75 74 THR A C 1
ATOM 569 O O . THR A 1 74 ? 11.291 -7.013 2.127 1.00 91.75 74 THR A O 1
ATOM 572 N N . LEU A 1 75 ? 10.928 -9.170 2.617 1.00 93.62 75 LEU A N 1
ATOM 573 C CA . LEU A 1 75 ? 9.546 -9.201 2.144 1.00 93.62 75 LEU A CA 1
ATOM 574 C C . LEU A 1 75 ? 8.574 -9.038 3.315 1.00 93.62 75 LEU A C 1
ATOM 576 O O . LEU A 1 75 ? 8.724 -9.672 4.359 1.00 93.62 75 LEU A O 1
ATOM 580 N N . ARG A 1 76 ? 7.556 -8.195 3.139 1.00 94.88 76 ARG A N 1
ATOM 581 C CA . ARG A 1 76 ? 6.395 -8.118 4.030 1.00 94.88 76 ARG A CA 1
ATOM 582 C C . ARG A 1 76 ? 5.140 -8.457 3.254 1.00 94.88 76 ARG A C 1
ATOM 584 O O . ARG A 1 76 ? 4.905 -7.905 2.186 1.00 94.88 76 ARG A O 1
ATOM 591 N N . MET A 1 77 ? 4.326 -9.329 3.824 1.00 95.88 77 MET A N 1
ATOM 592 C CA . MET A 1 77 ? 3.046 -9.737 3.264 1.00 95.88 77 MET A CA 1
ATOM 593 C C . MET A 1 77 ? 1.924 -9.250 4.176 1.00 95.88 77 MET A C 1
ATOM 595 O O . MET A 1 77 ? 1.975 -9.442 5.391 1.00 95.88 77 MET A O 1
ATOM 599 N N . LEU A 1 78 ? 0.920 -8.611 3.584 1.00 95.88 78 LEU A N 1
ATOM 600 C CA . LEU A 1 78 ? -0.294 -8.169 4.258 1.00 95.88 78 LEU A CA 1
ATOM 601 C C . LEU A 1 78 ? -1.481 -8.906 3.646 1.00 95.88 78 LEU A C 1
ATOM 603 O O . LEU A 1 78 ? -1.844 -8.654 2.497 1.00 95.88 78 LEU A O 1
ATOM 607 N N . ASN A 1 79 ? -2.086 -9.808 4.410 1.00 95.62 79 ASN A N 1
ATOM 608 C CA . ASN A 1 79 ? -3.275 -10.524 3.966 1.00 95.62 79 ASN A CA 1
ATOM 609 C C . ASN A 1 79 ? -4.483 -9.587 3.877 1.00 95.62 79 ASN A C 1
ATOM 611 O O . ASN A 1 79 ? -4.588 -8.580 4.589 1.00 95.62 79 ASN A O 1
ATOM 615 N N . ARG A 1 80 ? -5.424 -9.938 3.005 1.00 93.19 80 ARG A N 1
ATOM 616 C CA . ARG A 1 80 ? -6.725 -9.285 2.919 1.00 93.19 80 ARG A CA 1
ATOM 617 C C . ARG A 1 80 ? -7.416 -9.331 4.282 1.00 93.19 80 ARG A C 1
ATOM 619 O O . ARG A 1 80 ? -7.626 -10.401 4.836 1.00 93.19 80 ARG A O 1
ATOM 626 N N . SER A 1 81 ? -7.819 -8.170 4.793 1.00 92.31 81 SER A N 1
ATOM 627 C CA . SER A 1 81 ? -8.469 -8.077 6.109 1.00 92.31 81 SER A CA 1
ATOM 628 C C . SER A 1 81 ? -9.985 -8.292 6.078 1.00 92.31 81 SER A C 1
ATOM 630 O O . SER A 1 81 ? -10.610 -8.360 7.127 1.00 92.31 81 SER A O 1
ATOM 632 N N . GLY A 1 82 ? -10.604 -8.309 4.891 1.00 87.62 82 GLY A N 1
ATOM 633 C CA . GLY A 1 82 ? -12.065 -8.327 4.725 1.00 87.62 82 GLY A CA 1
ATOM 634 C C . GLY A 1 82 ? -12.757 -6.981 4.999 1.00 87.62 82 GLY A C 1
ATOM 635 O O . GLY A 1 82 ? -13.919 -6.812 4.646 1.00 87.62 82 GLY A O 1
ATOM 636 N N . HIS A 1 83 ? -12.052 -5.991 5.556 1.00 89.94 83 HIS A N 1
ATOM 637 C CA . HIS A 1 83 ? -12.622 -4.683 5.878 1.00 89.94 83 HIS A CA 1
ATOM 638 C C . HIS A 1 83 ? -12.723 -3.779 4.640 1.00 89.94 83 HIS A C 1
ATOM 640 O O . HIS A 1 83 ? -11.721 -3.555 3.965 1.00 89.94 83 HIS A O 1
ATOM 646 N N . GLY A 1 84 ? -13.889 -3.175 4.382 1.00 84.56 84 GLY A N 1
ATOM 647 C CA . GLY A 1 84 ? -14.145 -2.399 3.154 1.00 84.56 84 GLY A CA 1
ATOM 648 C C . GLY A 1 84 ? -13.147 -1.262 2.882 1.00 84.56 84 GLY A C 1
ATOM 649 O O . GLY A 1 84 ? -12.682 -1.115 1.760 1.00 84.56 84 GLY A O 1
ATOM 650 N N . PHE A 1 85 ? -12.763 -0.512 3.921 1.00 83.56 85 PHE A N 1
ATOM 651 C CA . PHE A 1 85 ? -11.877 0.660 3.792 1.00 83.56 85 PHE A CA 1
ATOM 652 C C . PHE A 1 85 ? -10.445 0.462 4.309 1.00 83.56 85 PHE A C 1
ATOM 654 O O . PHE A 1 85 ? -9.545 1.198 3.926 1.00 83.56 85 PHE A O 1
ATOM 661 N N . LEU A 1 86 ? -10.221 -0.534 5.173 1.00 86.88 86 LEU A N 1
ATOM 662 C CA . LEU A 1 86 ? -8.932 -0.776 5.841 1.00 86.88 86 LEU A CA 1
ATOM 663 C C . LEU A 1 86 ? -8.218 -2.011 5.278 1.00 86.88 86 LEU A C 1
ATOM 665 O O . LEU A 1 86 ? -7.242 -2.493 5.850 1.00 86.88 86 LEU A O 1
ATOM 669 N N . CYS A 1 87 ? -8.726 -2.573 4.180 1.00 91.62 87 CYS A N 1
ATOM 670 C CA . CYS A 1 87 ? -8.088 -3.691 3.507 1.00 91.62 87 CYS A CA 1
ATOM 671 C C . CYS A 1 87 ? -6.764 -3.248 2.871 1.00 91.62 87 CYS A C 1
ATOM 673 O O . CYS A 1 87 ? -6.780 -2.333 2.044 1.00 91.62 87 CYS 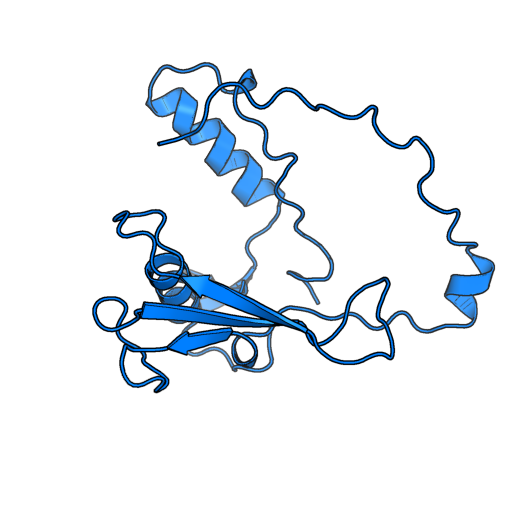A O 1
ATOM 675 N N . PRO A 1 88 ? -5.635 -3.925 3.163 1.00 92.56 88 PRO A N 1
ATOM 676 C CA . PRO A 1 88 ? -4.353 -3.627 2.526 1.00 92.56 88 PRO A CA 1
ATOM 677 C C . PRO A 1 88 ? -4.423 -3.673 0.996 1.00 92.56 88 PRO A C 1
ATOM 679 O O . PRO A 1 88 ? -3.874 -2.799 0.334 1.00 92.56 88 PRO A O 1
ATOM 682 N N . GLY A 1 89 ? -5.159 -4.640 0.432 1.00 93.25 89 GLY A N 1
ATOM 683 C CA . GLY A 1 89 ? -5.376 -4.746 -1.015 1.00 93.25 89 GLY A CA 1
ATOM 684 C C . GLY A 1 89 ? -6.136 -3.553 -1.597 1.00 93.25 89 GLY A C 1
ATOM 685 O O . GLY A 1 89 ? -5.783 -3.057 -2.663 1.00 93.25 89 GLY A O 1
ATOM 686 N N . PHE A 1 90 ? -7.139 -3.040 -0.877 1.00 91.44 90 PHE A N 1
ATOM 687 C CA . PHE A 1 90 ? -7.837 -1.819 -1.285 1.00 91.44 90 PHE A CA 1
ATOM 688 C C . PHE A 1 90 ? -6.909 -0.600 -1.212 1.00 91.44 90 PHE A C 1
ATOM 690 O O . PHE A 1 90 ? -6.815 0.150 -2.180 1.00 91.44 90 PHE A O 1
ATOM 697 N N . GLY A 1 91 ? -6.160 -0.451 -0.115 1.00 91.94 91 GLY A N 1
ATOM 698 C CA . GLY A 1 91 ? -5.190 0.633 0.052 1.00 91.94 91 GLY A CA 1
ATOM 699 C C . GLY A 1 91 ? -4.115 0.646 -1.039 1.00 91.94 91 GLY A C 1
ATOM 700 O O . GLY A 1 91 ? -3.857 1.693 -1.630 1.00 91.94 91 GLY A O 1
ATOM 701 N N . ALA A 1 92 ? -3.541 -0.515 -1.370 1.00 93.75 92 ALA A N 1
ATOM 702 C CA . ALA A 1 92 ? -2.573 -0.645 -2.458 1.00 93.75 92 ALA A CA 1
ATOM 703 C C . ALA A 1 92 ? -3.181 -0.238 -3.808 1.00 93.75 92 ALA A C 1
ATOM 705 O O . ALA A 1 92 ? -2.570 0.529 -4.551 1.00 93.75 92 ALA A O 1
ATOM 706 N N . LEU A 1 93 ? -4.409 -0.677 -4.105 1.00 92.44 93 LEU A N 1
ATOM 707 C CA . LEU A 1 93 ? -5.097 -0.284 -5.335 1.00 92.44 93 LEU A CA 1
ATOM 708 C C . LEU A 1 93 ? -5.325 1.233 -5.410 1.00 92.44 93 LEU A C 1
ATOM 710 O O . LEU A 1 93 ? -5.140 1.817 -6.476 1.00 92.44 93 LEU A O 1
ATOM 714 N N . CYS A 1 94 ? -5.698 1.880 -4.303 1.00 92.62 94 CYS A N 1
ATOM 715 C CA . CYS A 1 94 ? -5.842 3.336 -4.254 1.00 92.62 94 CYS A CA 1
ATOM 716 C C . CYS A 1 94 ? -4.525 4.050 -4.585 1.00 92.62 94 CYS A C 1
ATOM 718 O O . CYS A 1 94 ? -4.541 4.996 -5.369 1.00 92.62 94 CYS A O 1
ATOM 720 N N . LEU A 1 95 ? -3.389 3.566 -4.068 1.00 93.19 95 LEU A N 1
ATOM 721 C CA . LEU A 1 95 ? -2.069 4.114 -4.401 1.00 93.19 95 LEU A CA 1
ATOM 722 C C . LEU A 1 95 ? -1.744 3.959 -5.895 1.00 93.19 95 LEU A C 1
ATOM 724 O O . LEU A 1 95 ? -1.297 4.918 -6.524 1.00 93.19 95 LEU A O 1
ATOM 728 N N . PHE A 1 96 ? -2.004 2.785 -6.482 1.00 94.25 96 PHE A N 1
ATOM 729 C CA . PHE A 1 96 ? -1.781 2.552 -7.915 1.00 94.25 96 PHE A CA 1
ATOM 730 C C . PHE A 1 96 ? -2.686 3.407 -8.805 1.00 94.25 96 PHE A C 1
ATOM 732 O O . PHE A 1 96 ? -2.236 3.913 -9.831 1.00 94.25 96 PHE A O 1
ATOM 739 N N . LYS A 1 97 ? -3.943 3.613 -8.406 1.00 93.56 97 LYS A N 1
ATOM 740 C CA . LYS A 1 97 ? -4.874 4.477 -9.140 1.00 93.56 97 LYS A CA 1
ATOM 741 C C . LYS A 1 97 ? -4.476 5.946 -9.059 1.00 93.56 97 LYS A C 1
ATOM 743 O O . LYS A 1 97 ? -4.398 6.599 -10.091 1.00 93.56 97 LYS A O 1
ATOM 748 N N . ALA A 1 98 ? -4.187 6.450 -7.858 1.00 93.12 98 ALA A N 1
ATOM 749 C CA . ALA A 1 98 ? -3.843 7.856 -7.642 1.00 93.12 98 ALA A CA 1
ATOM 750 C C . ALA A 1 98 ? -2.558 8.271 -8.375 1.00 93.12 98 ALA A C 1
ATOM 752 O O . ALA A 1 98 ? -2.387 9.435 -8.731 1.00 93.12 98 ALA A O 1
ATOM 753 N N . ARG A 1 99 ? -1.647 7.320 -8.601 1.00 94.44 99 ARG A N 1
ATOM 754 C CA . ARG A 1 99 ? -0.377 7.576 -9.277 1.00 94.44 99 ARG A CA 1
ATOM 755 C C . ARG A 1 99 ? -0.383 7.357 -10.778 1.00 94.44 99 ARG A C 1
ATOM 757 O O . ARG A 1 99 ? 0.619 7.671 -11.399 1.00 94.44 99 ARG A O 1
ATOM 764 N N . HIS A 1 100 ? -1.413 6.759 -11.367 1.00 90.75 100 HIS A N 1
ATOM 765 C CA . HIS A 1 100 ? -1.395 6.483 -12.802 1.00 90.75 100 HIS A CA 1
ATOM 766 C C . HIS A 1 100 ? -1.308 7.808 -13.592 1.00 90.75 100 HIS A C 1
ATOM 768 O O . HIS A 1 100 ? -2.097 8.705 -13.295 1.00 90.75 100 HIS A O 1
ATOM 774 N N . PRO A 1 101 ? -0.399 7.967 -14.584 1.00 93.31 101 PRO A N 1
ATOM 775 C CA . PRO A 1 101 ? 0.439 6.955 -15.254 1.00 93.31 101 PRO A CA 1
ATOM 776 C C . PRO A 1 101 ? 1.930 6.944 -14.831 1.00 93.31 101 PRO A C 1
ATOM 778 O O . PRO A 1 101 ? 2.800 6.601 -15.629 1.00 93.31 101 PRO A O 1
ATOM 781 N N . LEU A 1 102 ? 2.267 7.365 -13.612 1.00 93.75 102 LEU A N 1
ATOM 782 C CA . LEU A 1 102 ? 3.656 7.567 -13.193 1.00 93.75 102 LEU A CA 1
ATOM 783 C C . LEU A 1 102 ? 4.509 6.275 -13.216 1.00 93.75 102 LEU A C 1
ATOM 785 O O . LEU A 1 102 ? 3.988 5.194 -12.922 1.00 93.75 102 LEU A O 1
ATOM 789 N N . PRO A 1 103 ? 5.832 6.385 -13.465 1.00 94.25 103 PRO A N 1
ATOM 790 C CA . PRO A 1 103 ? 6.749 5.245 -13.499 1.00 94.25 103 PRO A CA 1
ATOM 791 C C . PRO A 1 103 ? 6.774 4.397 -12.217 1.00 94.25 103 PRO A C 1
ATOM 793 O O . PRO A 1 103 ? 6.513 4.869 -11.105 1.00 94.25 103 PRO A O 1
ATOM 796 N N . ALA A 1 104 ? 7.134 3.120 -12.366 1.00 93.44 104 ALA A N 1
ATOM 797 C CA . ALA A 1 104 ? 7.179 2.169 -11.255 1.00 93.44 104 ALA A CA 1
ATOM 798 C C . ALA A 1 104 ? 8.398 2.351 -10.328 1.00 93.44 104 ALA A C 1
ATOM 800 O O . ALA A 1 104 ? 8.392 1.870 -9.193 1.00 93.44 104 ALA A O 1
ATOM 801 N N . ASP A 1 105 ? 9.452 3.019 -10.794 1.00 93.31 105 ASP A N 1
ATOM 802 C CA . ASP A 1 105 ? 10.727 3.197 -10.095 1.00 93.31 105 ASP A CA 1
ATOM 803 C C . ASP A 1 105 ? 10.753 4.403 -9.139 1.00 93.31 105 ASP A C 1
ATOM 805 O O . ASP A 1 105 ? 11.681 4.535 -8.335 1.00 93.31 105 ASP A O 1
ATOM 809 N N . ILE A 1 106 ? 9.713 5.236 -9.158 1.00 91.31 106 ILE A N 1
ATOM 810 C CA . ILE A 1 106 ? 9.534 6.343 -8.213 1.00 91.31 106 ILE A CA 1
ATOM 811 C C . ILE A 1 106 ? 8.714 5.911 -6.971 1.00 91.31 106 ILE A C 1
ATOM 813 O O . ILE A 1 106 ? 8.054 4.863 -6.995 1.00 91.31 106 ILE A O 1
ATOM 817 N N . PRO A 1 107 ? 8.739 6.677 -5.857 1.00 91.81 107 PRO A N 1
ATOM 818 C CA . PRO A 1 107 ? 8.065 6.287 -4.615 1.00 91.81 107 PRO A CA 1
ATOM 819 C C . PRO A 1 107 ? 6.550 6.089 -4.775 1.00 91.81 107 PRO A C 1
ATOM 821 O O . PRO A 1 107 ? 5.877 6.909 -5.403 1.00 91.81 107 PRO A O 1
ATOM 824 N N . ILE A 1 108 ? 5.995 5.039 -4.154 1.00 92.44 108 ILE A N 1
ATOM 825 C CA . ILE A 1 108 ? 4.582 4.623 -4.291 1.00 92.44 108 ILE A CA 1
ATOM 826 C C . ILE A 1 108 ? 3.561 5.624 -3.715 1.00 92.44 108 ILE A C 1
ATOM 828 O O . ILE A 1 108 ? 2.367 5.542 -3.997 1.00 92.44 108 ILE A O 1
ATOM 832 N N . VAL A 1 109 ? 4.016 6.590 -2.924 1.00 90.44 109 VAL A N 1
ATOM 833 C CA . VAL A 1 109 ? 3.169 7.632 -2.320 1.00 90.44 109 VAL A CA 1
ATOM 834 C C . VAL A 1 109 ? 3.082 8.915 -3.157 1.00 90.44 109 VAL A C 1
ATOM 836 O O . VAL A 1 109 ? 2.402 9.856 -2.755 1.00 90.44 109 VAL A O 1
ATOM 839 N N . VAL A 1 110 ? 3.748 8.957 -4.317 1.00 92.31 110 VAL A N 1
ATOM 840 C CA . VAL A 1 110 ? 3.601 10.052 -5.292 1.00 92.31 110 VAL A CA 1
ATOM 841 C C . VAL A 1 110 ? 2.309 9.859 -6.089 1.00 92.31 110 VAL A C 1
ATOM 843 O O . VAL A 1 110 ? 2.067 8.760 -6.573 1.00 92.31 110 VAL A O 1
ATOM 846 N N . PHE A 1 111 ? 1.488 10.884 -6.256 1.00 93.00 111 PHE A N 1
ATOM 847 C CA . PHE A 1 111 ? 0.235 10.845 -7.011 1.00 93.00 111 PHE A CA 1
ATOM 848 C C . PHE A 1 111 ? 0.200 11.950 -8.073 1.00 93.00 111 PHE A C 1
ATOM 850 O O . PHE A 1 111 ? 1.020 12.866 -8.048 1.00 93.00 111 PHE A O 1
ATOM 857 N N . VAL A 1 112 ? -0.738 11.865 -9.016 1.00 94.44 112 VAL A N 1
ATOM 858 C CA . VAL A 1 112 ? -0.985 12.940 -9.987 1.00 94.44 112 VAL A CA 1
ATOM 859 C C . VAL A 1 112 ? -2.000 13.909 -9.383 1.00 94.44 112 VAL A C 1
ATOM 861 O O . VAL A 1 112 ? -3.142 13.535 -9.116 1.00 94.44 112 VAL A O 1
ATOM 864 N N . SER A 1 113 ? -1.576 15.143 -9.116 1.00 91.19 113 SER A N 1
ATOM 865 C CA . SER A 1 113 ? -2.449 16.191 -8.572 1.00 91.19 113 SER A CA 1
ATOM 866 C C . SER A 1 113 ? -3.464 16.694 -9.609 1.00 91.19 113 SER A C 1
ATOM 868 O O . SER A 1 113 ? -3.343 16.426 -10.803 1.00 91.19 113 SER A O 1
ATOM 870 N N . ALA A 1 114 ? -4.442 17.494 -9.167 1.00 89.62 114 ALA A N 1
ATOM 871 C CA . ALA A 1 114 ? -5.435 18.118 -10.050 1.00 89.62 114 ALA A CA 1
ATOM 872 C C . ALA A 1 114 ? -4.811 18.985 -11.164 1.00 89.62 114 ALA A C 1
ATOM 874 O O . ALA A 1 114 ? -5.391 19.131 -12.234 1.00 89.62 114 ALA A O 1
ATOM 875 N N . HIS A 1 115 ? -3.604 19.511 -10.940 1.00 90.81 115 HIS A N 1
ATOM 876 C CA . HIS A 1 115 ? -2.848 20.299 -11.917 1.00 90.81 115 HIS A CA 1
ATOM 877 C C . HIS A 1 115 ? -1.997 19.426 -12.856 1.00 90.81 115 HIS A C 1
ATOM 879 O O . HIS A 1 115 ? -1.116 19.935 -13.538 1.00 90.81 115 HIS A O 1
ATOM 885 N N . SER A 1 116 ? -2.217 18.106 -12.879 1.00 88.12 116 SER A N 1
ATOM 886 C CA . SER A 1 116 ? -1.442 17.135 -13.669 1.00 88.12 116 SER A CA 1
ATOM 887 C C . SER A 1 116 ? 0.056 17.081 -13.332 1.00 88.12 116 SER A C 1
ATOM 889 O O . SER A 1 116 ? 0.861 16.595 -14.125 1.00 88.12 116 SER A O 1
ATOM 891 N N . HIS A 1 117 ? 0.443 17.535 -12.138 1.00 89.88 117 HIS A N 1
ATOM 892 C CA . HIS A 1 117 ? 1.818 17.455 -11.647 1.00 89.88 117 HIS A CA 1
ATOM 893 C C . HIS A 1 117 ? 1.976 16.340 -10.608 1.00 89.88 117 HIS A C 1
ATOM 895 O O . HIS A 1 117 ? 1.064 16.164 -9.788 1.00 89.88 117 HIS A O 1
ATOM 901 N N . PRO A 1 118 ? 3.113 15.615 -10.601 1.00 91.19 118 PRO A N 1
ATOM 902 C CA . PRO A 1 118 ? 3.441 14.693 -9.524 1.00 91.19 118 PRO A CA 1
ATOM 903 C C . PRO A 1 118 ? 3.536 15.441 -8.193 1.00 91.19 118 PRO A C 1
ATOM 905 O O . PRO A 1 118 ? 4.284 16.408 -8.073 1.00 91.19 118 PRO A O 1
ATOM 908 N N . ASP A 1 119 ? 2.802 14.968 -7.197 1.00 90.56 119 ASP A N 1
ATOM 909 C CA . ASP A 1 119 ? 2.848 15.460 -5.821 1.00 90.56 119 ASP A CA 1
ATOM 910 C C . ASP A 1 119 ? 2.942 14.266 -4.860 1.00 90.56 119 ASP A C 1
ATOM 912 O O . ASP A 1 119 ? 2.758 13.120 -5.268 1.00 90.56 119 ASP A O 1
ATOM 916 N N . CYS A 1 120 ? 3.279 14.482 -3.594 1.00 87.25 120 CYS A N 1
ATOM 917 C CA . CYS A 1 120 ? 3.507 13.418 -2.624 1.00 87.25 120 CYS A CA 1
ATOM 918 C C . CYS A 1 120 ? 2.685 13.630 -1.355 1.00 87.25 120 CYS A C 1
ATOM 920 O O . CYS A 1 120 ? 2.520 14.745 -0.862 1.00 87.25 120 CYS A O 1
ATOM 922 N N . V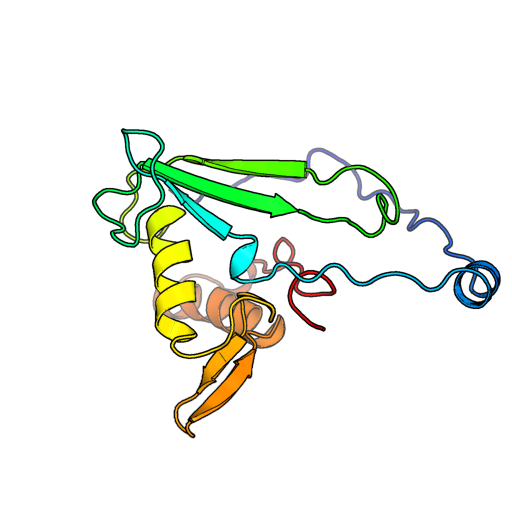AL A 1 121 ? 2.198 12.532 -0.779 1.00 82.69 121 VAL A N 1
ATOM 923 C CA . VAL A 1 121 ? 1.485 12.587 0.497 1.00 82.69 121 VAL A CA 1
ATOM 924 C C . VAL A 1 121 ? 2.455 12.964 1.623 1.00 82.69 121 VAL A C 1
ATOM 926 O O . VAL A 1 121 ? 3.316 12.176 2.018 1.00 82.69 121 VAL A O 1
ATOM 929 N N . SER A 1 122 ? 2.285 14.163 2.180 1.00 81.69 122 SER A N 1
ATOM 930 C CA . SER A 1 122 ? 3.113 14.655 3.281 1.00 81.69 122 SER A CA 1
ATOM 931 C C . SER A 1 122 ? 2.631 14.164 4.652 1.00 81.69 122 SER A C 1
ATOM 933 O O . SER A 1 122 ? 1.445 13.906 4.882 1.00 81.69 122 SER A O 1
ATOM 935 N N . SER A 1 123 ? 3.558 14.093 5.616 1.00 81.44 123 SER A N 1
ATOM 936 C CA . SER A 1 123 ? 3.231 13.762 7.015 1.00 81.44 123 SER A CA 1
ATOM 937 C C . SER A 1 123 ? 2.202 14.722 7.617 1.00 81.44 123 SER A C 1
ATOM 939 O O . SER A 1 123 ? 1.313 14.313 8.366 1.00 81.44 123 SER A O 1
ATOM 941 N N . SER A 1 124 ? 2.320 16.014 7.294 1.00 83.94 124 SER A N 1
ATOM 942 C CA . SER A 1 124 ? 1.422 17.054 7.793 1.00 83.94 124 SER A CA 1
ATOM 943 C C . SER A 1 124 ? 0.021 16.907 7.210 1.00 83.94 124 SER A C 1
ATOM 945 O O . SER A 1 124 ? -0.945 17.029 7.962 1.00 83.94 124 SER A O 1
ATOM 947 N N . ALA A 1 125 ? -0.103 16.573 5.921 1.00 85.50 125 ALA A N 1
ATOM 948 C CA . ALA A 1 125 ? -1.393 16.297 5.295 1.00 85.50 125 ALA A CA 1
ATOM 949 C C . ALA A 1 125 ? -2.090 15.102 5.962 1.00 85.50 125 ALA A C 1
ATOM 951 O O . ALA A 1 125 ? -3.243 15.221 6.375 1.00 85.50 125 ALA A O 1
ATOM 952 N N . ILE A 1 126 ? -1.375 13.989 6.166 1.00 85.12 126 ILE A N 1
ATOM 953 C CA . ILE A 1 126 ? -1.915 12.812 6.868 1.00 85.12 126 ILE A CA 1
ATOM 954 C C . ILE A 1 126 ? -2.331 13.169 8.299 1.00 85.12 126 ILE A C 1
ATOM 956 O O . ILE A 1 126 ? -3.430 12.829 8.733 1.00 85.12 126 ILE A O 1
ATOM 960 N N . SER A 1 127 ? -1.467 13.878 9.029 1.00 86.44 127 SER A N 1
ATOM 961 C CA . SER A 1 127 ? -1.733 14.275 10.415 1.00 86.44 127 SER A CA 1
ATOM 962 C C . SER A 1 127 ? -2.969 15.164 10.524 1.00 86.44 127 SER A C 1
ATOM 964 O O . SER A 1 127 ? -3.761 14.999 11.450 1.00 86.44 127 SER A O 1
ATOM 966 N N . LYS A 1 128 ? -3.148 16.084 9.568 1.00 88.69 128 LYS A N 1
ATOM 967 C CA . LYS A 1 128 ? -4.327 16.945 9.484 1.00 88.69 128 LYS A CA 1
ATOM 968 C C . LYS A 1 128 ? -5.590 16.118 9.252 1.00 88.69 128 LYS A C 1
ATOM 970 O O . LYS A 1 128 ? -6.538 16.274 10.008 1.00 88.69 128 LYS A O 1
ATOM 975 N N . VAL A 1 129 ? -5.589 15.217 8.267 1.00 89.38 129 VAL A N 1
ATOM 976 C CA . VAL A 1 129 ? -6.759 14.375 7.948 1.00 89.38 129 VAL A CA 1
ATOM 977 C C . VAL A 1 129 ? -7.160 13.500 9.137 1.00 89.38 129 VAL A C 1
ATOM 979 O O . VAL A 1 129 ? -8.334 13.448 9.490 1.00 89.38 129 VAL A O 1
ATOM 982 N N . ILE A 1 130 ? -6.192 12.866 9.804 1.00 87.69 130 ILE A N 1
ATOM 983 C CA . ILE A 1 130 ? -6.464 11.987 10.954 1.00 87.69 130 ILE A CA 1
ATOM 984 C C . ILE A 1 130 ? -7.045 12.746 12.142 1.00 87.69 130 ILE A C 1
ATOM 986 O O . ILE A 1 130 ? -7.853 12.182 12.867 1.00 87.69 130 ILE A O 1
ATOM 990 N N . ARG A 1 131 ? -6.651 14.007 12.346 1.00 89.44 131 ARG A N 1
ATOM 991 C CA . ARG A 1 131 ? -7.219 14.850 13.405 1.00 89.44 131 ARG A CA 1
ATOM 992 C C . ARG A 1 131 ? -8.544 15.492 13.014 1.00 89.44 131 ARG A C 1
ATOM 994 O O . ARG A 1 131 ? -9.334 15.788 13.895 1.00 89.44 131 ARG A O 1
ATOM 1001 N N . GLN A 1 132 ? -8.796 15.706 11.725 1.00 91.75 132 GLN A N 1
ATOM 1002 C CA . GLN A 1 132 ? -10.044 16.311 11.263 1.00 91.75 132 GLN A CA 1
ATOM 1003 C C . GLN A 1 132 ? -11.213 15.318 11.283 1.00 91.75 132 GLN A C 1
ATOM 1005 O O . GLN A 1 132 ? -12.318 15.699 11.651 1.00 91.75 132 GLN A O 1
ATOM 1010 N N . ALA A 1 133 ? -10.974 14.050 10.940 1.00 91.19 133 ALA A N 1
ATOM 1011 C CA . ALA A 1 133 ? -12.036 13.044 10.874 1.00 91.19 133 ALA A CA 1
ATOM 1012 C C . ALA A 1 133 ? -12.801 12.829 12.207 1.00 91.19 133 ALA A C 1
ATOM 1014 O O . ALA A 1 133 ? -14.024 12.743 12.162 1.00 91.19 133 ALA A O 1
ATOM 1015 N N . PRO A 1 134 ? -12.154 12.796 13.392 1.00 92.50 134 PRO A N 1
ATOM 1016 C CA . PRO A 1 134 ? -12.847 12.746 14.683 1.00 92.50 134 PRO A CA 1
ATOM 1017 C C . PRO A 1 134 ? -13.773 13.938 14.932 1.00 92.50 134 PRO A C 1
ATOM 1019 O O . PRO A 1 134 ? -14.885 13.755 15.415 1.00 92.50 134 PRO A O 1
ATOM 1022 N N . VAL A 1 135 ? -13.358 15.148 14.536 1.00 93.62 135 VAL A N 1
ATOM 1023 C CA . VAL A 1 135 ? -14.164 16.370 14.712 1.00 93.62 135 VAL A CA 1
ATOM 1024 C C . VAL A 1 135 ? -15.489 16.258 13.957 1.00 93.62 135 VAL A C 1
ATOM 1026 O O . VAL A 1 135 ? -16.532 16.640 14.478 1.00 93.62 135 VAL A O 1
ATOM 1029 N N . GLU A 1 136 ? -15.465 15.687 12.752 1.00 92.00 136 GLU A N 1
ATOM 1030 C CA . GLU A 1 136 ? -16.670 15.446 11.942 1.00 92.00 136 GLU A CA 1
ATOM 1031 C C . GLU A 1 136 ? -17.612 14.401 12.561 1.00 92.00 136 GLU A C 1
ATOM 1033 O O . GLU A 1 136 ? -18.800 14.374 12.245 1.00 92.00 136 GLU A O 1
ATOM 1038 N N . LEU A 1 137 ? -17.096 13.562 13.460 1.00 93.38 137 LEU A N 1
ATOM 1039 C CA . LEU A 1 137 ? -17.847 12.540 14.188 1.00 93.38 137 LEU A CA 1
ATOM 1040 C C . LEU A 1 137 ? -18.248 12.995 15.604 1.00 93.38 137 LEU A C 1
ATOM 1042 O O . LEU A 1 137 ? -18.921 12.246 16.307 1.00 93.38 137 LEU A O 1
ATOM 1046 N N . GLY A 1 138 ? -17.874 14.215 16.012 1.00 94.56 138 GLY A N 1
ATOM 1047 C CA . GLY A 1 138 ? -18.137 14.761 17.348 1.00 94.56 138 GLY A CA 1
ATOM 1048 C C . GLY A 1 138 ? -17.165 14.294 18.438 1.00 94.56 138 GLY A C 1
ATOM 1049 O O . GLY A 1 138 ? -17.423 14.529 19.617 1.00 94.56 138 GLY A O 1
ATOM 1050 N N . ASP A 1 139 ? -16.059 13.654 18.059 1.00 94.50 139 ASP A N 1
ATOM 1051 C CA . ASP A 1 139 ? -15.008 13.199 18.970 1.00 94.50 139 ASP A CA 1
ATOM 1052 C C . ASP A 1 139 ? -13.931 14.285 19.190 1.00 94.50 139 ASP A C 1
ATOM 1054 O O . ASP A 1 139 ? -13.712 15.160 18.344 1.00 94.50 139 ASP A O 1
ATOM 1058 N N . ASP A 1 140 ? -13.199 14.205 20.310 1.00 91.50 140 ASP A N 1
ATOM 1059 C CA . ASP A 1 140 ? -12.065 15.096 20.590 1.00 91.50 140 ASP A CA 1
ATOM 1060 C C . ASP A 1 140 ? -10.835 14.698 19.742 1.00 91.50 140 ASP A C 1
ATOM 1062 O O . ASP A 1 140 ? -10.311 13.587 19.883 1.00 91.50 140 ASP A O 1
ATOM 1066 N N . PRO A 1 141 ? -10.304 15.583 18.875 1.00 88.44 141 PRO A N 1
ATOM 1067 C CA . PRO A 1 141 ? -9.119 15.293 18.067 1.00 88.44 141 PRO A CA 1
ATOM 1068 C C . PRO A 1 141 ? -7.848 15.019 18.889 1.00 88.44 141 PRO A C 1
ATOM 1070 O O . PRO A 1 141 ? -6.902 14.430 18.351 1.00 88.44 141 PRO A O 1
ATOM 1073 N N . ALA A 1 142 ? -7.782 15.435 20.158 1.00 87.25 142 ALA A N 1
ATOM 1074 C CA . ALA A 1 142 ? -6.649 15.165 21.044 1.00 87.25 142 ALA A CA 1
ATOM 1075 C C . ALA A 1 142 ? -6.475 13.665 21.345 1.00 87.25 142 ALA A C 1
ATOM 1077 O O . ALA A 1 142 ? -5.344 13.216 21.559 1.00 87.25 142 ALA A O 1
ATOM 1078 N N . ASP A 1 143 ? -7.555 12.882 21.254 1.00 88.94 143 ASP A N 1
ATOM 1079 C CA . ASP A 1 143 ? -7.535 11.428 21.447 1.00 88.94 143 ASP A CA 1
ATOM 1080 C C . ASP A 1 143 ? -6.906 10.674 20.258 1.00 88.94 143 ASP A C 1
ATOM 1082 O O . ASP A 1 143 ? -6.587 9.484 20.353 1.00 88.94 143 ASP A O 1
ATOM 1086 N N . PHE A 1 144 ? -6.675 11.358 19.130 1.00 85.88 144 PHE A N 1
ATOM 1087 C CA . PHE A 1 144 ? -6.214 10.751 17.883 1.00 85.88 144 PHE A CA 1
ATOM 1088 C C . PHE A 1 144 ? -4.812 11.234 17.516 1.00 85.88 144 PHE A C 1
ATOM 1090 O O . PHE A 1 144 ? -4.572 12.339 17.019 1.00 85.88 144 PHE A O 1
ATOM 1097 N N . SER A 1 145 ? -3.838 10.354 17.738 1.00 81.44 145 SER A N 1
ATOM 1098 C CA . SER A 1 145 ? -2.435 10.670 17.507 1.00 81.44 145 SER A CA 1
ATOM 1099 C C . SER A 1 145 ? -1.916 10.185 16.146 1.00 81.44 145 SER A C 1
ATOM 1101 O O . SER A 1 145 ? -2.010 8.994 15.842 1.00 81.44 145 SER A O 1
ATOM 1103 N N . PRO A 1 146 ? -1.231 11.045 15.364 1.00 77.12 146 PRO A N 1
ATOM 1104 C CA . PRO A 1 146 ? -0.506 10.621 14.170 1.00 77.12 146 PRO A CA 1
ATOM 1105 C C . PRO A 1 146 ? 0.882 10.026 14.486 1.00 77.12 146 PRO A C 1
ATOM 1107 O O . PRO A 1 146 ? 1.630 9.720 13.562 1.00 77.12 146 PRO A O 1
ATOM 1110 N N . HIS A 1 147 ? 1.275 9.858 15.760 1.00 69.88 147 HIS A N 1
ATOM 1111 C CA . HIS A 1 147 ? 2.651 9.490 16.146 1.00 69.88 147 HIS A CA 1
ATOM 1112 C C . HIS A 1 147 ? 3.163 8.168 15.552 1.00 69.88 147 HIS A C 1
ATOM 1114 O O . HIS A 1 147 ? 4.377 7.986 15.411 1.00 69.88 147 HIS A O 1
ATOM 1120 N N . SER A 1 148 ? 2.264 7.252 15.195 1.00 66.31 148 SER A N 1
ATOM 1121 C CA . SER A 1 148 ? 2.615 5.976 14.559 1.00 66.31 148 SER A CA 1
ATOM 1122 C C . SER A 1 148 ? 2.927 6.108 13.063 1.00 66.31 148 SER A C 1
ATOM 1124 O O . SER A 1 148 ? 3.491 5.188 12.472 1.00 66.31 148 SER A O 1
ATOM 1126 N N . LEU A 1 149 ? 2.609 7.248 12.443 1.00 67.56 149 LEU A N 1
ATOM 1127 C CA . LEU A 1 149 ? 2.790 7.495 11.016 1.00 67.56 149 LEU A CA 1
ATOM 1128 C C . LEU A 1 149 ? 4.063 8.302 10.808 1.00 67.56 149 LEU A C 1
ATOM 1130 O O . LEU A 1 149 ? 4.106 9.525 10.913 1.00 67.56 149 LEU A O 1
ATOM 1134 N N . ARG A 1 150 ? 5.148 7.581 10.538 1.00 65.75 150 ARG A N 1
ATOM 1135 C CA . ARG A 1 150 ? 6.431 8.182 10.184 1.00 65.75 150 ARG A CA 1
ATOM 1136 C C . ARG A 1 150 ? 6.513 8.295 8.666 1.00 65.75 150 ARG A C 1
ATOM 1138 O O . ARG A 1 150 ? 6.849 7.313 8.011 1.00 65.75 150 ARG A O 1
ATOM 1145 N N . ALA A 1 151 ? 6.247 9.478 8.115 1.00 61.97 151 ALA A N 1
ATOM 1146 C CA . ALA A 1 151 ? 6.688 9.798 6.758 1.00 61.97 151 ALA A CA 1
ATOM 1147 C C . ALA A 1 151 ? 8.153 10.268 6.812 1.00 61.97 151 ALA A C 1
ATOM 1149 O O . ALA A 1 151 ? 8.540 11.025 7.705 1.00 61.97 151 ALA A O 1
ATOM 1150 N N . GLY A 1 152 ? 8.989 9.773 5.904 1.00 66.94 152 GLY A N 1
ATOM 1151 C CA . GLY A 1 152 ? 10.430 10.033 5.904 1.00 66.94 152 GLY A CA 1
ATOM 1152 C C . GLY A 1 152 ? 11.110 9.327 4.738 1.00 66.94 152 GLY A C 1
ATOM 1153 O O . GLY A 1 152 ? 10.517 9.216 3.672 1.00 66.94 152 GLY A O 1
ATOM 1154 N N . GLY A 1 153 ? 12.312 8.782 4.936 1.00 62.75 153 GLY A N 1
ATOM 1155 C CA . GLY A 1 153 ? 13.114 8.209 3.843 1.00 62.75 153 GLY A CA 1
ATOM 1156 C C . GLY A 1 153 ? 12.543 6.985 3.108 1.00 62.75 153 GLY A C 1
ATOM 1157 O O . GLY A 1 153 ? 13.136 6.538 2.135 1.00 62.75 153 GLY A O 1
ATOM 1158 N N . ALA A 1 154 ? 11.411 6.434 3.559 1.00 65.88 154 ALA A N 1
ATOM 1159 C CA . ALA A 1 154 ? 10.652 5.414 2.830 1.00 65.88 154 ALA A CA 1
ATOM 1160 C C . ALA A 1 154 ? 9.574 6.014 1.900 1.00 65.88 154 ALA A C 1
ATOM 1162 O O . ALA A 1 154 ? 9.070 5.323 1.019 1.00 65.88 154 ALA A O 1
ATOM 1163 N N . SER A 1 155 ? 9.206 7.279 2.108 1.00 67.62 155 SER A N 1
ATOM 1164 C CA . SER A 1 155 ? 8.086 7.977 1.460 1.00 67.62 155 SER A CA 1
ATOM 1165 C C . SER A 1 155 ? 8.555 9.131 0.567 1.00 67.62 155 SER A C 1
ATOM 1167 O O . SER A 1 155 ? 7.865 9.487 -0.379 1.00 67.62 155 SER A O 1
ATOM 1169 N N . HIS A 1 156 ? 9.732 9.692 0.841 1.00 64.50 156 HIS A N 1
ATOM 1170 C CA . HIS A 1 156 ? 10.358 10.751 0.050 1.00 64.50 156 HIS A CA 1
ATOM 1171 C C . HIS A 1 156 ? 11.691 10.273 -0.534 1.00 64.50 156 HIS A C 1
ATOM 1173 O O . HIS A 1 156 ? 12.369 9.455 0.094 1.00 64.50 156 HIS A O 1
ATOM 1179 N N . MET A 1 157 ? 12.027 10.777 -1.728 1.00 55.66 157 MET A N 1
ATOM 1180 C CA . MET A 1 157 ? 13.401 10.803 -2.244 1.00 55.66 157 MET A CA 1
ATOM 1181 C C . MET A 1 157 ? 14.119 12.058 -1.765 1.00 55.66 157 MET A C 1
ATOM 1183 O O . MET A 1 157 ? 13.419 13.081 -1.594 1.00 55.66 157 MET A O 1
#

Radius of gyration: 18.25 Å; chains: 1; bounding box: 51×39×44 Å

pLDDT: mean 80.07, std 18.36, range [27.73, 97.06]

Foldseek 3Di:
DPDPDPDPPDDPPPDPDPPDPVVCVVDPQDQFAFFQLQKFFAFPVRDTDLDLVRGQKMKGWRCADSVGRDDHIDIDIGGA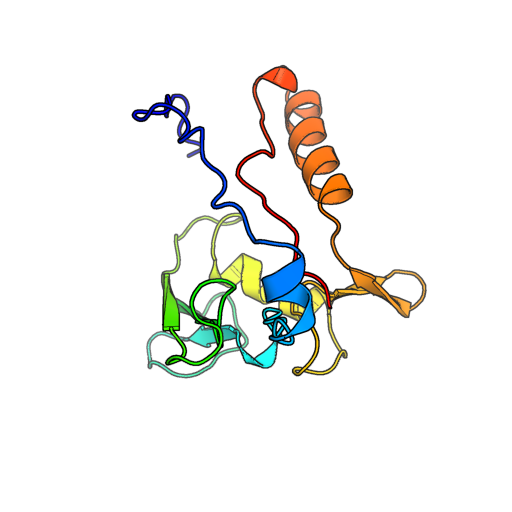PVDPPPGPSVVSNVLVVQAPPDDRGDHSQWGQDPVRDTDGDDLVNVLVVQLVVCVVVVHHSVSGDSVVPDDDSHGHD

Sequence (157 aa):
MLLKGINRLDQPVRHKAPVSLNLLKRQAICLFPLRAGDVILVDYHGSATAHARGATSVHIRLRGSKTNQRGEPTLRMLNRSGHGFLCPGFGALCLFKARHPLPADIPIVVFVSAHSHPDCVSSSAISKVIRQAPVELGDDPADFSPHSLRAGGASHM

Secondary structure (DSSP, 8-state):
---TT---SS----------HHHHTTS-------BGGGEEEEETTS-B-S-TTTEEEEEEEE--BTTBSSS--EEEEEE----TTT-HHHHHHHHHHHHTTS-TTSBTTEEE-TTS-EEE--HHHHHHHHHHHHHHTT--GGG---TT---STTT--

InterPro domains:
  IPR011010 DNA breaking-rejoining enzyme, catalytic core [SSF56349] (54-157)
  IPR013762 Integrase-like, catalytic domain superfamily [G3DSA:1.10.443.10] (31-157)